Protein AF-A0A367QWY3-F1 (afdb_monomer)

Solvent-accessible surface area (backbone atoms only — not comparable to full-atom values): 5841 Å² total; per-residue (Å²): 130,55,76,64,57,51,51,55,49,52,54,51,52,46,53,53,50,50,50,48,62,71,40,64,90,48,91,56,85,58,47,65,59,52,50,53,52,50,46,51,51,40,58,78,67,65,59,55,67,70,58,56,54,47,48,49,53,53,50,52,52,54,50,39,54,51,28,54,76,70,74,43,82,54,71,71,61,62,59,51,53,55,57,52,52,50,53,53,51,54,42,51,52,51,54,57,57,59,73,77,107

pLDDT: mean 93.68, std 7.38, range [52.03, 98.44]

Mean predicted aligned error: 3.71 Å

Radius of gyration: 14.58 Å; Cα contacts (8 Å, |Δi|>4): 42; chains: 1; bounding box: 42×26×40 Å

Foldseek 3Di:
DPPVVVVVLLVVLLVLLLVLLVCVPPPDPCSVVSLVVSLVSCVVVVPDLVSLVVSLVVSLVVVCVVCVVVVHDSPCSVVCVVVSVVSVVVNVVVVVVVVVD

Nearest PDB structures (foldseek):
  1r8j-assembly1_A  TM=9.646E-01  e=1.416E-08  Synechococcus elongatus PCC 7942 = FACHB-805
  5c5e-assembly1_B  TM=9.693E-01  e=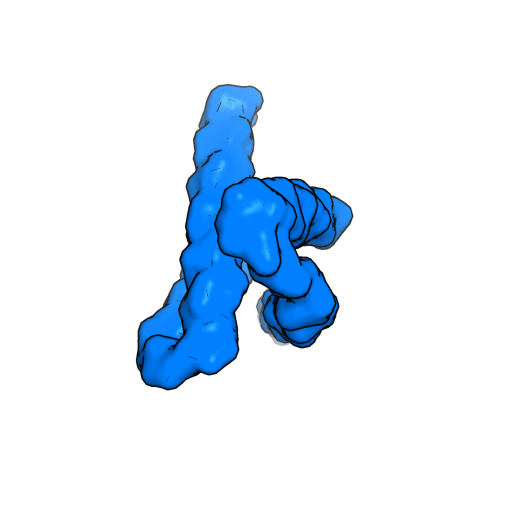1.592E-08  Synechococcus elongatus PCC 7942 = FACHB-805
  5jwr-assembly1_E  TM=9.743E-01  e=1.898E-08  Thermosynechococcus vestitus BP-1
  4g86-assembly1_B  TM=9.591E-01  e=2.134E-08  Synechococcus elongatus PCC 7942 = FACHB-805
  1r8j-assembly1_B  TM=9.555E-01  e=5.447E-08  Synechococcus elongatus PCC 7942 = FACHB-805

Sequence (101 aa):
MSHIDRQVLLQQLKSDYRKILIDYFTTDKTLKEKIDKFINAVFCANIPVPQIIEMHMELIEEFSKQLKLEGRSDEALLDYRLTLIDILAHLCEVYRSSISK

Secondary structure (DSSP, 8-state):
--HHHHHHHHHHHHHHHHHHHHHHTS--TTHHHHHHHHHHHHHHTT--HHHHHHHHHHHHHHHHHHHHHTT---GGGGGHHHHHHHHHHHHHHHHHHHHT-

Organism: NCBI:txid1844469

InterPro domains:
  IPR011648 Circadian clock oscillator protein KaiA [SM01247] (1-99)
  IPR017944 KaiA/RbsU helical domain superfamily [G3DSA:1.10.1240.30] (1-101)
  IPR017944 KaiA/RbsU helical domain superfamily [SSF101215] (1-101)
  IPR020856 Circadian clock oscillator protein KaiA, C-terminal [PF07688] (2-100)
  IPR020856 Circadian clock oscillator protein KaiA, C-terminal [PS51431] (1-101)

Structure (mmCIF, N/CA/C/O backbone):
data_AF-A0A367QWY3-F1
#
_entry.id   AF-A0A367QWY3-F1
#
loop_
_atom_site.group_PDB
_atom_site.id
_atom_site.type_symbol
_atom_site.label_atom_id
_atom_site.label_alt_id
_atom_site.label_comp_id
_atom_site.label_asym_id
_atom_site.label_entity_id
_atom_site.label_seq_id
_atom_site.pdbx_PDB_ins_code
_atom_site.Cartn_x
_atom_site.Cartn_y
_atom_site.Cartn_z
_atom_site.occupancy
_atom_site.B_iso_or_equiv
_atom_site.auth_seq_id
_atom_site.auth_comp_id
_atom_site.auth_asym_id
_atom_site.auth_atom_id
_atom_site.pdbx_PDB_model_num
ATOM 1 N N . MET A 1 1 ? 0.781 2.972 -22.713 1.00 60.56 1 MET A N 1
ATOM 2 C CA . MET A 1 1 ? -0.477 2.791 -21.957 1.00 60.56 1 MET A CA 1
ATOM 3 C C . MET A 1 1 ? -1.381 3.965 -22.265 1.00 60.56 1 MET A C 1
ATOM 5 O O . MET A 1 1 ? -0.880 5.085 -22.281 1.00 60.56 1 MET A O 1
ATOM 9 N N . SER A 1 2 ? -2.664 3.728 -22.537 1.00 79.88 2 SER A N 1
ATOM 10 C CA . SER A 1 2 ? -3.641 4.817 -22.606 1.00 79.88 2 SER A CA 1
ATOM 11 C C . SER A 1 2 ? -3.777 5.477 -21.228 1.00 79.88 2 SER A C 1
ATOM 13 O O . SER A 1 2 ? -3.501 4.855 -20.199 1.00 79.88 2 SER A O 1
ATOM 15 N N . HIS A 1 3 ? -4.220 6.734 -21.187 1.00 75.94 3 HIS A N 1
ATOM 16 C CA . HIS A 1 3 ? -4.521 7.424 -19.930 1.00 75.94 3 HIS A CA 1
ATOM 17 C C . HIS A 1 3 ? -5.553 6.647 -19.090 1.00 75.94 3 HIS A C 1
ATOM 19 O O . HIS A 1 3 ? -5.452 6.598 -17.865 1.00 75.94 3 HIS A O 1
ATOM 25 N N . ILE A 1 4 ? -6.506 5.989 -19.759 1.00 82.31 4 ILE A N 1
ATOM 26 C CA . ILE A 1 4 ? -7.533 5.148 -19.131 1.00 82.31 4 ILE A CA 1
ATOM 27 C C . ILE A 1 4 ? -6.891 3.919 -18.474 1.00 82.31 4 ILE A C 1
ATOM 29 O O . ILE A 1 4 ? -7.126 3.669 -17.295 1.00 82.31 4 ILE A O 1
ATOM 33 N N . ASP A 1 5 ? -6.006 3.212 -19.183 1.00 86.31 5 ASP A N 1
ATOM 34 C CA . ASP A 1 5 ? -5.319 2.025 -18.649 1.00 86.31 5 ASP A CA 1
ATOM 35 C C . ASP A 1 5 ? -4.494 2.365 -17.403 1.00 86.31 5 ASP A C 1
ATOM 37 O O . ASP A 1 5 ? -4.436 1.591 -16.448 1.00 86.31 5 ASP A O 1
ATOM 41 N N . ARG A 1 6 ? -3.870 3.551 -17.391 1.00 87.62 6 ARG A N 1
ATOM 42 C CA . ARG A 1 6 ? -3.095 4.029 -16.243 1.00 87.62 6 ARG A CA 1
ATOM 43 C C . ARG A 1 6 ? -3.984 4.305 -15.034 1.00 87.62 6 ARG A C 1
ATOM 45 O O . ARG A 1 6 ? -3.615 3.939 -13.923 1.00 87.62 6 ARG A O 1
ATOM 52 N N . GLN A 1 7 ? -5.143 4.930 -15.230 1.00 89.38 7 GLN A N 1
ATOM 53 C CA . GLN A 1 7 ? -6.088 5.174 -14.139 1.00 89.38 7 GLN A CA 1
ATOM 54 C C . GLN A 1 7 ? -6.653 3.871 -13.570 1.00 89.38 7 GLN A C 1
ATOM 56 O O . GLN A 1 7 ? -6.699 3.718 -12.353 1.00 89.38 7 GLN A O 1
ATOM 61 N N . VAL A 1 8 ? -7.024 2.920 -14.432 1.00 93.69 8 VAL A N 1
ATOM 62 C CA . VAL A 1 8 ? -7.506 1.596 -14.008 1.00 93.69 8 VAL A CA 1
ATOM 63 C C . VAL A 1 8 ? -6.444 0.877 -13.177 1.00 93.69 8 VAL A C 1
ATOM 65 O O . VAL A 1 8 ? -6.749 0.361 -12.103 1.00 93.69 8 VAL A O 1
ATOM 68 N N . LEU A 1 9 ? -5.186 0.911 -13.623 1.00 93.69 9 LEU A N 1
ATOM 69 C CA . LEU A 1 9 ? -4.074 0.338 -12.873 1.00 93.69 9 LEU A CA 1
ATOM 70 C C . LEU A 1 9 ? -3.903 0.994 -11.495 1.00 93.69 9 LEU A C 1
ATOM 72 O O . LEU A 1 9 ? -3.762 0.286 -10.504 1.00 93.69 9 LEU A O 1
ATOM 76 N N . LEU A 1 10 ? -3.931 2.327 -11.410 1.00 94.31 10 LEU A N 1
ATOM 77 C CA . LEU A 1 10 ? -3.792 3.031 -10.130 1.00 94.31 10 LEU A CA 1
ATOM 78 C C . LEU A 1 10 ? -4.932 2.692 -9.159 1.00 94.31 10 LEU A C 1
ATOM 80 O O . LEU A 1 10 ? -4.683 2.491 -7.973 1.00 94.31 10 LEU A O 1
ATOM 84 N N . GLN A 1 11 ? -6.167 2.559 -9.651 1.00 95.25 11 GLN A N 1
ATOM 85 C CA . GLN A 1 11 ? -7.296 2.126 -8.819 1.00 95.25 11 GLN A CA 1
ATOM 86 C C . GLN A 1 11 ? -7.125 0.689 -8.316 1.00 95.25 11 GLN A C 1
ATOM 88 O O . GLN A 1 11 ? -7.394 0.407 -7.146 1.00 95.25 11 GLN A O 1
ATOM 93 N N . GLN A 1 12 ? -6.627 -0.210 -9.169 1.00 96.69 12 GLN A N 1
ATOM 94 C CA . GLN A 1 12 ? -6.315 -1.583 -8.779 1.00 96.69 12 GLN A CA 1
ATOM 95 C C . GLN A 1 12 ? -5.232 -1.616 -7.690 1.00 96.69 12 GLN A C 1
ATOM 97 O O . GLN A 1 12 ? -5.420 -2.253 -6.655 1.00 96.69 12 GLN A O 1
ATOM 102 N N . LEU A 1 13 ? -4.142 -0.867 -7.879 1.00 97.56 13 LEU A N 1
ATOM 103 C CA . LEU A 1 13 ? -3.056 -0.756 -6.903 1.00 97.56 13 LEU A CA 1
ATOM 104 C C . LEU A 1 13 ? -3.546 -0.196 -5.565 1.00 97.56 13 LEU A C 1
ATOM 106 O O . LEU A 1 13 ? -3.217 -0.754 -4.520 1.00 97.56 13 LEU A O 1
ATOM 110 N N . LYS A 1 14 ? -4.383 0.849 -5.578 1.00 97.62 14 LYS A N 1
ATOM 111 C CA . LYS A 1 14 ? -4.985 1.401 -4.356 1.00 97.62 14 LYS A CA 1
ATOM 112 C C . LYS A 1 14 ? -5.866 0.367 -3.647 1.00 97.62 14 LYS A C 1
ATOM 114 O O . LYS A 1 14 ? -5.815 0.253 -2.423 1.00 97.62 14 LYS A O 1
ATOM 119 N N . SER A 1 15 ? -6.642 -0.420 -4.397 1.00 97.56 15 SER A N 1
ATOM 120 C CA . SER A 1 15 ? -7.459 -1.510 -3.843 1.00 97.56 15 SER A CA 1
ATOM 121 C C . SER A 1 15 ? -6.605 -2.597 -3.185 1.00 97.56 15 SER A C 1
ATOM 123 O O . SER A 1 15 ? -6.916 -3.046 -2.081 1.00 97.56 15 SER A O 1
ATOM 125 N N . ASP A 1 16 ? -5.514 -3.005 -3.829 1.00 97.38 16 ASP A N 1
ATOM 126 C CA . ASP A 1 16 ? -4.624 -4.035 -3.297 1.00 97.38 16 ASP A CA 1
ATOM 127 C C . ASP A 1 16 ? -3.831 -3.528 -2.083 1.00 97.38 16 ASP A C 1
ATOM 129 O O . ASP A 1 16 ? -3.737 -4.235 -1.079 1.00 97.38 16 ASP A O 1
ATOM 133 N N . TYR A 1 17 ? -3.382 -2.270 -2.100 1.00 98.12 17 TYR A N 1
ATOM 134 C CA . TYR A 1 17 ? -2.760 -1.625 -0.942 1.00 98.12 17 TYR A CA 1
ATOM 135 C C . TYR A 1 17 ? -3.724 -1.511 0.247 1.00 98.12 17 TYR A C 1
ATOM 137 O O . TYR A 1 17 ? -3.340 -1.781 1.383 1.00 98.12 17 TYR A O 1
ATOM 145 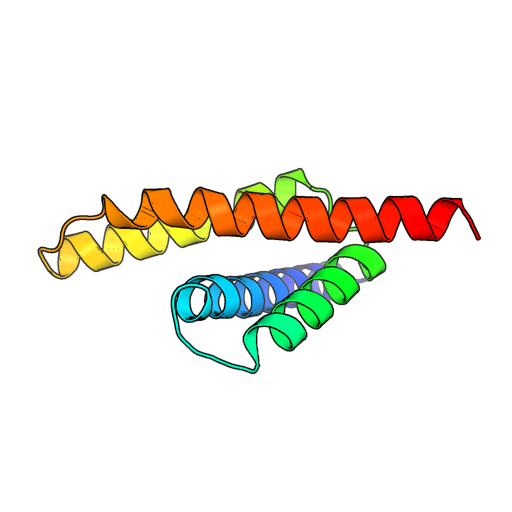N N . ARG A 1 18 ? -5.005 -1.194 0.002 1.00 97.81 18 ARG A N 1
ATOM 146 C CA . ARG A 1 18 ? -6.039 -1.182 1.051 1.00 97.81 18 ARG A CA 1
ATOM 147 C C . ARG A 1 18 ? -6.162 -2.542 1.741 1.00 97.81 18 ARG A C 1
ATOM 149 O O . ARG A 1 18 ? -6.269 -2.583 2.963 1.00 97.81 18 ARG A O 1
ATOM 156 N N . LYS A 1 19 ? -6.139 -3.645 0.983 1.00 96.50 19 LYS A N 1
ATOM 157 C CA . LYS A 1 19 ? -6.176 -5.002 1.560 1.00 96.50 19 LYS A CA 1
ATOM 158 C C . LYS A 1 19 ? -4.943 -5.262 2.418 1.00 96.50 19 LYS A C 1
ATOM 160 O O . LYS A 1 19 ? -5.086 -5.737 3.535 1.00 96.50 19 LYS A O 1
ATOM 165 N N . ILE A 1 20 ? -3.757 -4.881 1.933 1.00 97.31 20 ILE A N 1
ATOM 166 C CA . ILE A 1 20 ? -2.513 -4.998 2.707 1.00 97.31 20 ILE A CA 1
ATOM 167 C C . ILE A 1 20 ? -2.644 -4.266 4.043 1.00 97.31 20 ILE A C 1
ATOM 169 O O . ILE A 1 20 ? -2.346 -4.872 5.061 1.00 97.31 20 ILE A O 1
ATOM 173 N N . LEU A 1 21 ? -3.131 -3.018 4.062 1.00 96.75 21 LEU A N 1
ATOM 174 C CA . LEU A 1 21 ? -3.349 -2.279 5.313 1.00 96.75 21 LEU A CA 1
ATOM 175 C C . LEU A 1 21 ? -4.278 -3.042 6.266 1.00 96.75 21 LEU A C 1
ATOM 177 O O . LEU A 1 21 ? -3.930 -3.253 7.422 1.00 96.75 21 LEU A O 1
ATOM 181 N N . ILE A 1 22 ? -5.442 -3.489 5.790 1.00 94.31 22 ILE A N 1
ATOM 182 C CA . ILE A 1 22 ? -6.424 -4.196 6.629 1.00 94.31 22 ILE A CA 1
ATOM 183 C C . ILE A 1 22 ? -5.829 -5.479 7.222 1.00 94.31 22 ILE A C 1
ATOM 185 O O . ILE A 1 22 ? -6.024 -5.756 8.405 1.00 94.31 22 ILE A O 1
ATOM 189 N N . ASP A 1 23 ? -5.070 -6.226 6.423 1.00 95.00 23 ASP A N 1
ATOM 190 C CA . ASP A 1 23 ? -4.541 -7.529 6.812 1.00 95.00 23 ASP A CA 1
ATOM 191 C C . ASP A 1 23 ? -3.204 -7.435 7.575 1.00 95.00 23 ASP A C 1
ATOM 193 O O . ASP A 1 23 ? -2.797 -8.415 8.200 1.00 95.00 23 ASP A O 1
ATOM 197 N N . TYR A 1 24 ? -2.529 -6.277 7.577 1.00 95.50 24 TYR A N 1
ATOM 198 C CA . TYR A 1 24 ? -1.144 -6.127 8.053 1.00 95.50 24 TYR A CA 1
ATOM 199 C C . TYR A 1 24 ? -0.932 -6.541 9.514 1.00 95.50 24 TYR A C 1
ATOM 201 O O . TYR A 1 24 ? 0.046 -7.204 9.846 1.00 95.50 24 TYR A O 1
ATOM 209 N N . PHE A 1 25 ? -1.862 -6.162 10.391 1.00 92.50 25 PHE A N 1
ATOM 210 C CA . PHE A 1 25 ? -1.809 -6.485 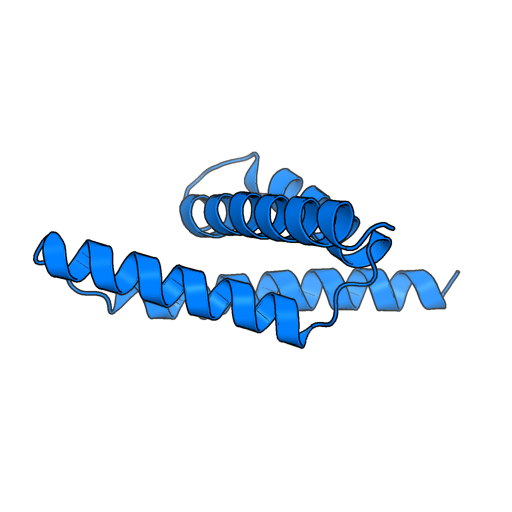11.822 1.00 92.50 25 PHE A CA 1
ATOM 211 C C . PHE A 1 25 ? -2.610 -7.743 12.180 1.00 92.50 25 PHE A C 1
ATOM 213 O O . PHE A 1 25 ? -2.833 -8.035 13.356 1.00 92.50 25 PHE A O 1
ATOM 220 N N . THR A 1 26 ? -3.061 -8.494 11.175 1.00 90.75 26 THR A N 1
ATOM 221 C CA . THR A 1 26 ? -3.787 -9.751 11.361 1.00 90.75 26 THR A CA 1
ATOM 222 C C . THR A 1 26 ? -2.840 -10.948 11.260 1.00 90.75 26 THR A C 1
ATOM 224 O O . THR A 1 26 ? -1.693 -10.835 10.839 1.00 90.75 26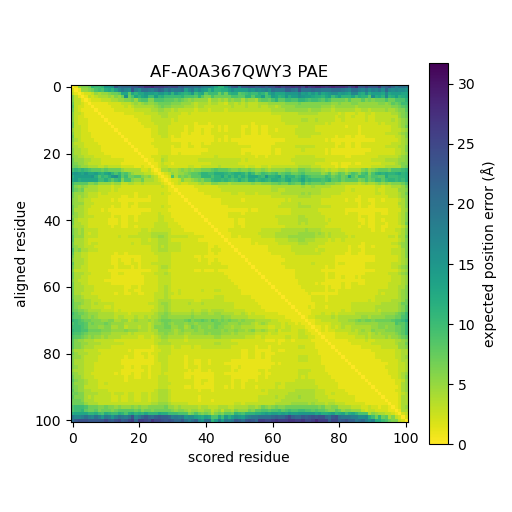 THR A O 1
ATOM 227 N N . THR A 1 27 ? -3.320 -12.138 11.620 1.00 85.44 27 THR A N 1
ATOM 228 C CA . THR A 1 27 ? -2.571 -13.397 11.467 1.00 85.44 27 THR A CA 1
ATOM 229 C C . THR A 1 27 ? -2.690 -14.001 10.058 1.00 85.44 27 TH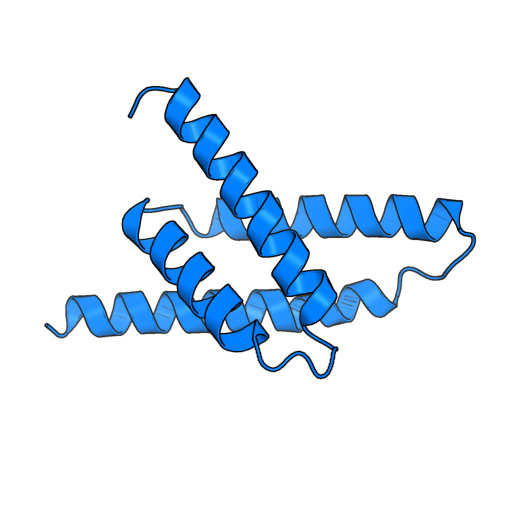R A C 1
ATOM 231 O O . THR A 1 27 ? -2.491 -15.208 9.880 1.00 85.44 27 THR A O 1
ATOM 234 N N . ASP A 1 28 ? -3.024 -13.189 9.047 1.00 85.56 28 ASP A N 1
ATOM 235 C CA . ASP A 1 28 ? -3.207 -13.641 7.669 1.00 85.56 28 ASP A CA 1
ATOM 236 C C . ASP A 1 28 ? -1.891 -14.148 7.057 1.00 85.56 28 ASP A C 1
ATOM 238 O O . ASP A 1 28 ? -0.959 -13.400 6.756 1.00 85.56 28 ASP A O 1
ATOM 242 N N . LYS A 1 29 ? -1.844 -15.458 6.802 1.00 85.44 29 LYS A N 1
ATOM 243 C CA . LYS A 1 29 ? -0.696 -16.138 6.186 1.00 85.44 29 LYS A CA 1
ATOM 244 C C . LYS A 1 29 ? -0.459 -15.718 4.730 1.00 85.44 29 LYS A C 1
ATOM 246 O O . LYS A 1 29 ? 0.627 -15.954 4.210 1.00 85.44 29 LYS A O 1
ATOM 251 N N . THR A 1 30 ? -1.449 -15.110 4.077 1.00 91.00 30 THR A N 1
ATOM 252 C CA . THR A 1 30 ? -1.378 -14.654 2.681 1.00 91.00 30 THR A CA 1
ATOM 253 C C . THR A 1 30 ? -0.856 -13.223 2.538 1.00 91.00 30 THR A C 1
ATOM 255 O O . THR A 1 30 ? -0.608 -12.779 1.417 1.00 91.00 30 THR A O 1
ATOM 258 N N . LEU A 1 31 ? -0.632 -12.504 3.649 1.00 92.88 31 LEU A N 1
ATOM 259 C CA . LEU A 1 31 ? -0.164 -11.114 3.643 1.00 92.88 31 LEU A CA 1
ATOM 260 C C . LEU A 1 31 ? 1.129 -10.940 2.840 1.00 92.88 31 LEU A C 1
ATOM 262 O O . LEU A 1 31 ? 1.218 -10.046 2.000 1.00 92.88 31 LEU A O 1
ATOM 266 N N . LYS A 1 32 ? 2.103 -11.834 3.040 1.00 92.25 32 LYS A N 1
ATOM 267 C CA . LYS A 1 32 ? 3.374 -11.796 2.308 1.00 92.25 32 LYS A CA 1
ATOM 268 C C . LYS A 1 32 ? 3.161 -11.854 0.794 1.00 92.25 32 LYS A C 1
ATOM 270 O O . LYS A 1 32 ? 3.724 -11.052 0.061 1.00 92.25 32 LYS A O 1
ATOM 275 N N . GLU A 1 33 ? 2.301 -12.754 0.323 1.00 93.88 33 GLU A N 1
ATOM 276 C CA . GLU A 1 33 ? 2.009 -12.878 -1.108 1.00 93.88 33 GLU A CA 1
ATOM 277 C C . GLU A 1 33 ? 1.291 -11.642 -1.663 1.00 93.88 33 GLU A C 1
ATOM 279 O O . GLU A 1 33 ? 1.513 -11.267 -2.814 1.00 93.88 33 GLU A O 1
ATOM 284 N N . LYS A 1 34 ? 0.423 -11.006 -0.865 1.00 95.56 34 LYS A N 1
ATOM 285 C CA . LYS A 1 34 ? -0.244 -9.748 -1.237 1.00 95.56 34 LYS A CA 1
ATOM 286 C C . LYS A 1 34 ? 0.777 -8.621 -1.392 1.00 95.56 34 LYS A C 1
ATOM 288 O O . LYS A 1 34 ? 0.731 -7.911 -2.395 1.00 95.56 34 LYS A O 1
ATOM 293 N N . ILE A 1 35 ? 1.714 -8.511 -0.448 1.00 96.25 35 ILE A N 1
ATOM 294 C CA . ILE A 1 35 ? 2.827 -7.559 -0.504 1.00 96.25 35 ILE A CA 1
ATOM 295 C C . ILE A 1 35 ? 3.676 -7.821 -1.750 1.00 96.25 35 ILE A C 1
ATOM 297 O O . ILE A 1 35 ? 3.818 -6.924 -2.576 1.00 96.25 35 ILE A O 1
ATOM 301 N N . ASP A 1 36 ? 4.147 -9.050 -1.965 1.00 95.88 36 ASP A N 1
ATOM 302 C CA . ASP A 1 36 ? 4.987 -9.393 -3.119 1.00 95.88 36 ASP A CA 1
ATOM 303 C C . ASP A 1 36 ? 4.287 -9.081 -4.454 1.00 95.88 36 ASP A C 1
ATOM 305 O O . ASP A 1 36 ? 4.894 -8.525 -5.373 1.00 95.88 36 ASP A O 1
ATOM 309 N N . LYS A 1 37 ? 2.988 -9.388 -4.579 1.00 96.25 37 LYS A N 1
ATOM 310 C CA . LYS A 1 37 ? 2.196 -9.056 -5.777 1.00 96.25 37 LYS A CA 1
ATOM 311 C C . LYS A 1 37 ? 2.088 -7.550 -5.991 1.00 96.25 37 LYS A C 1
ATOM 313 O O . LYS A 1 37 ? 2.283 -7.086 -7.116 1.00 96.25 37 LYS A O 1
ATOM 318 N N . PHE A 1 38 ? 1.807 -6.795 -4.931 1.00 97.69 38 PHE A N 1
ATOM 319 C CA . PHE A 1 38 ? 1.727 -5.338 -4.992 1.00 97.69 38 PHE A CA 1
ATOM 320 C C . PHE A 1 38 ? 3.067 -4.719 -5.410 1.00 97.69 38 PHE A C 1
ATOM 322 O O . PHE A 1 38 ? 3.105 -3.924 -6.349 1.00 97.69 38 PHE A O 1
ATOM 329 N N . ILE A 1 39 ? 4.171 -5.131 -4.780 1.00 97.75 39 ILE A N 1
ATOM 330 C CA . ILE A 1 39 ? 5.518 -4.626 -5.076 1.00 97.75 39 ILE A CA 1
ATOM 331 C C . ILE A 1 39 ? 5.900 -4.904 -6.531 1.00 97.75 39 ILE A C 1
ATOM 333 O O . ILE A 1 39 ? 6.363 -3.998 -7.223 1.00 97.75 39 ILE A O 1
ATOM 337 N N . ASN A 1 40 ? 5.652 -6.119 -7.027 1.00 96.00 40 ASN A N 1
ATOM 338 C CA . ASN A 1 40 ? 5.919 -6.456 -8.425 1.00 96.00 40 ASN A CA 1
ATOM 339 C C . ASN A 1 40 ? 5.098 -5.594 -9.393 1.00 96.00 40 ASN A C 1
ATOM 341 O O . ASN A 1 40 ? 5.635 -5.115 -10.390 1.00 96.00 4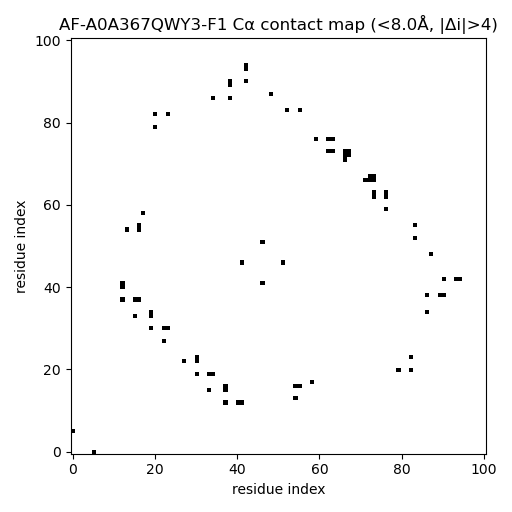0 ASN A O 1
ATOM 345 N N . ALA A 1 41 ? 3.814 -5.361 -9.108 1.00 96.31 41 ALA A N 1
ATOM 346 C CA . ALA A 1 41 ? 2.965 -4.526 -9.956 1.00 96.31 41 ALA A CA 1
ATOM 347 C C . ALA A 1 41 ? 3.448 -3.064 -9.992 1.00 96.31 41 ALA A C 1
ATOM 349 O O . ALA A 1 41 ? 3.563 -2.479 -11.070 1.00 96.31 41 ALA A O 1
ATOM 350 N N . VAL A 1 42 ? 3.789 -2.499 -8.830 1.00 97.12 42 VAL A N 1
ATOM 351 C CA . VAL A 1 42 ? 4.355 -1.147 -8.683 1.00 97.12 42 VAL A CA 1
ATOM 352 C C . VAL A 1 42 ? 5.677 -1.009 -9.440 1.00 97.12 42 VAL A C 1
ATOM 354 O O . VAL A 1 42 ? 5.854 -0.047 -10.192 1.00 97.12 42 VAL A O 1
ATOM 357 N N . PHE A 1 43 ? 6.581 -1.979 -9.277 1.00 96.00 43 PHE A N 1
ATOM 358 C CA . PHE A 1 43 ? 7.886 -2.004 -9.934 1.00 96.00 43 PHE A CA 1
ATOM 359 C C . PHE A 1 43 ? 7.750 -2.084 -11.460 1.00 96.00 43 PHE A C 1
ATOM 361 O O . PHE A 1 43 ? 8.285 -1.237 -12.174 1.00 96.00 43 PHE A O 1
ATOM 368 N N . CYS A 1 44 ? 6.976 -3.047 -11.971 1.00 93.44 44 CYS A N 1
ATOM 369 C CA . CYS A 1 44 ? 6.772 -3.241 -13.410 1.00 93.44 44 CYS A CA 1
ATOM 370 C C . CYS A 1 44 ? 6.099 -2.039 -14.083 1.00 93.44 44 CYS A C 1
ATOM 372 O O . CYS A 1 44 ? 6.401 -1.718 -15.231 1.00 93.44 44 CYS A O 1
ATOM 374 N N . ALA A 1 45 ? 5.191 -1.365 -13.377 1.00 93.88 45 ALA A N 1
ATOM 375 C CA . ALA A 1 45 ? 4.520 -0.171 -13.875 1.00 93.88 45 ALA A CA 1
ATOM 376 C C . ALA A 1 45 ? 5.330 1.122 -13.680 1.00 93.88 45 ALA A C 1
ATOM 378 O O . ALA A 1 45 ? 4.861 2.194 -14.070 1.00 93.88 45 ALA A O 1
ATOM 379 N N . ASN A 1 46 ? 6.531 1.029 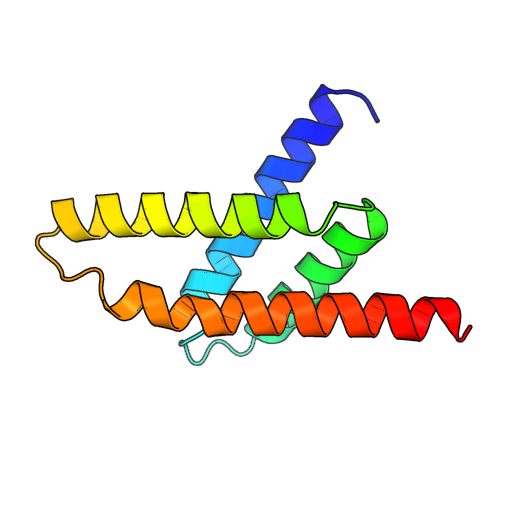-13.094 1.00 94.50 46 ASN A N 1
ATOM 380 C CA . ASN A 1 46 ? 7.410 2.153 -12.787 1.00 94.50 46 ASN A CA 1
ATOM 381 C C . ASN A 1 46 ? 6.677 3.284 -12.041 1.00 94.50 46 ASN A C 1
ATOM 383 O O . ASN A 1 46 ? 6.762 4.461 -12.406 1.00 94.50 46 ASN A O 1
ATOM 387 N N . ILE A 1 47 ? 5.884 2.913 -11.030 1.00 95.00 47 ILE A N 1
ATOM 388 C CA . ILE A 1 47 ? 5.113 3.875 -10.243 1.00 95.00 47 ILE A CA 1
ATOM 389 C C . ILE A 1 47 ? 6.072 4.686 -9.359 1.00 95.00 47 ILE A C 1
ATOM 391 O O . ILE A 1 47 ? 6.826 4.100 -8.580 1.00 95.00 47 ILE A O 1
ATOM 395 N N . PRO A 1 48 ? 6.043 6.029 -9.423 1.00 95.44 48 PRO A N 1
ATOM 396 C CA . PRO A 1 48 ? 6.872 6.863 -8.563 1.00 95.44 48 PRO A CA 1
ATOM 397 C C . PRO A 1 48 ? 6.534 6.671 -7.083 1.00 95.44 48 PRO A C 1
ATOM 399 O O . PRO A 1 48 ? 5.362 6.680 -6.710 1.00 95.44 48 PRO A O 1
ATOM 402 N N . VAL A 1 49 ? 7.556 6.616 -6.223 1.00 96.31 49 VAL A N 1
ATOM 403 C CA . VAL A 1 49 ? 7.389 6.533 -4.759 1.00 96.31 49 VAL A CA 1
ATOM 404 C C . VAL A 1 49 ? 6.403 7.571 -4.194 1.00 96.31 49 VAL A C 1
ATOM 406 O O . VAL A 1 49 ? 5.565 7.179 -3.381 1.00 96.31 49 VAL A O 1
ATOM 409 N N . PRO A 1 50 ? 6.395 8.849 -4.637 1.00 97.06 50 PRO A N 1
ATOM 410 C CA . PRO A 1 50 ? 5.395 9.813 -4.178 1.00 97.06 50 PRO A CA 1
ATOM 411 C C . PRO A 1 50 ? 3.939 9.369 -4.388 1.00 97.06 50 PRO A C 1
ATOM 413 O O . PRO A 1 50 ? 3.113 9.635 -3.526 1.00 97.06 50 PRO A O 1
ATOM 416 N N . GLN A 1 51 ? 3.627 8.635 -5.465 1.00 96.12 51 GLN A N 1
ATOM 417 C CA . GLN A 1 51 ? 2.268 8.123 -5.713 1.00 96.12 51 GLN A CA 1
ATOM 418 C C . GLN A 1 51 ? 1.894 6.986 -4.753 1.00 96.12 51 GLN A C 1
ATOM 420 O O . GLN A 1 51 ? 0.726 6.819 -4.419 1.00 96.12 51 GLN A O 1
ATOM 425 N N . ILE A 1 52 ? 2.870 6.210 -4.272 1.00 97.62 52 ILE A N 1
ATOM 426 C CA . ILE A 1 52 ? 2.635 5.182 -3.245 1.00 97.62 52 ILE A CA 1
ATOM 427 C C . ILE A 1 52 ? 2.292 5.849 -1.909 1.00 97.62 52 ILE A C 1
ATOM 429 O O . ILE A 1 52 ? 1.357 5.433 -1.227 1.00 97.62 52 ILE A O 1
ATOM 433 N N . ILE A 1 53 ? 3.024 6.911 -1.563 1.00 98.00 53 ILE A N 1
ATOM 434 C CA . ILE A 1 53 ? 2.770 7.714 -0.360 1.00 98.00 53 ILE A CA 1
ATOM 435 C C . ILE A 1 53 ? 1.404 8.402 -0.459 1.00 98.00 53 ILE A C 1
ATOM 437 O O . ILE A 1 53 ? 0.652 8.399 0.510 1.00 98.00 53 ILE A O 1
ATOM 441 N N . GLU A 1 54 ? 1.053 8.944 -1.625 1.00 97.62 54 GLU A N 1
ATOM 442 C CA . GLU A 1 54 ? -0.259 9.543 -1.881 1.00 97.62 54 GLU A CA 1
ATOM 443 C C . GLU A 1 54 ? -1.392 8.526 -1.679 1.00 97.62 54 GLU A C 1
ATOM 445 O O . GLU A 1 54 ? -2.294 8.779 -0.884 1.00 97.62 54 GLU A O 1
ATOM 450 N N . MET A 1 55 ? -1.293 7.329 -2.278 1.00 97.38 55 MET A N 1
ATOM 451 C CA . MET A 1 55 ? -2.264 6.246 -2.052 1.00 97.38 55 MET A CA 1
ATOM 452 C C . MET A 1 55 ? -2.405 5.893 -0.567 1.00 97.38 55 MET A C 1
ATOM 454 O O . MET A 1 55 ? -3.522 5.685 -0.091 1.00 97.38 55 MET A O 1
ATOM 458 N N . HIS A 1 56 ? -1.290 5.831 0.169 1.00 98.44 56 HIS A N 1
ATOM 459 C CA . HIS A 1 56 ? -1.312 5.590 1.608 1.00 98.44 56 HIS A CA 1
ATOM 460 C C . HIS A 1 56 ? -2.082 6.692 2.343 1.00 98.44 56 HIS A C 1
ATOM 462 O O . HIS A 1 56 ? -3.014 6.393 3.083 1.00 98.44 56 HIS A O 1
ATOM 468 N N . MET A 1 57 ? -1.740 7.960 2.106 1.00 97.94 57 MET A N 1
ATOM 469 C CA . MET A 1 57 ? -2.370 9.104 2.770 1.00 97.94 57 MET A CA 1
ATOM 470 C C . MET A 1 57 ? -3.876 9.177 2.499 1.00 97.94 57 MET A C 1
ATOM 472 O O . MET A 1 57 ? -4.648 9.370 3.436 1.00 97.94 57 MET A O 1
ATOM 476 N N . GLU A 1 58 ? -4.301 8.956 1.253 1.00 98.19 58 GLU A N 1
ATOM 477 C CA . GLU A 1 58 ? -5.722 8.915 0.894 1.00 98.19 58 GLU A CA 1
ATOM 478 C C . GLU A 1 58 ? -6.472 7.814 1.657 1.00 98.19 58 GLU A C 1
ATOM 480 O O . GLU A 1 58 ? -7.568 8.043 2.166 1.00 98.19 58 GLU A O 1
ATOM 485 N N . LEU A 1 59 ? -5.886 6.619 1.774 1.00 98.25 59 LEU A N 1
ATOM 486 C CA . LEU A 1 59 ? -6.505 5.502 2.491 1.00 98.25 59 LEU A CA 1
ATOM 487 C C . LEU A 1 59 ? -6.577 5.746 4.002 1.00 98.25 59 LEU A C 1
ATOM 489 O O . LEU A 1 59 ? -7.589 5.423 4.622 1.00 98.25 59 LEU A O 1
ATOM 493 N N . ILE A 1 60 ? -5.545 6.353 4.594 1.00 98.12 60 ILE A N 1
ATOM 494 C CA . ILE A 1 60 ? -5.569 6.757 6.005 1.00 98.12 60 ILE A CA 1
ATOM 495 C C . ILE A 1 60 ? -6.654 7.809 6.254 1.00 98.12 60 ILE A C 1
ATOM 497 O O . ILE A 1 60 ? -7.382 7.718 7.244 1.00 98.12 60 ILE A O 1
ATOM 501 N N . GLU A 1 61 ? -6.818 8.779 5.353 1.00 97.94 61 GLU A N 1
ATOM 502 C CA . GLU A 1 61 ? -7.889 9.772 5.456 1.00 97.94 61 GLU A CA 1
ATOM 503 C C . GLU A 1 61 ? -9.280 9.121 5.355 1.00 97.94 61 GLU A C 1
ATOM 505 O O . GLU A 1 61 ? -10.173 9.438 6.146 1.00 97.94 61 GLU A O 1
ATOM 510 N N . GLU A 1 62 ? -9.465 8.185 4.421 1.00 97.56 62 GLU A N 1
ATOM 511 C CA . GLU A 1 62 ? -10.703 7.412 4.272 1.00 97.56 62 GLU A CA 1
ATOM 512 C C . GLU A 1 62 ? -11.032 6.609 5.542 1.00 97.56 62 GLU A C 1
ATOM 514 O O . GLU A 1 62 ? -12.159 6.681 6.040 1.00 97.56 62 GLU A O 1
ATOM 519 N N . PHE A 1 63 ? -10.051 5.907 6.118 1.00 97.25 63 PHE A N 1
ATOM 520 C CA . PHE A 1 63 ? -10.234 5.168 7.368 1.00 97.25 63 PHE A CA 1
ATOM 521 C C . PHE A 1 63 ? -10.530 6.091 8.554 1.00 97.25 63 PHE A C 1
ATOM 523 O O . PHE A 1 63 ? -11.413 5.785 9.352 1.00 97.25 63 PHE A O 1
ATOM 530 N N . SER A 1 64 ? -9.862 7.245 8.659 1.00 97.31 64 SER A N 1
ATOM 531 C CA . SER A 1 64 ? -10.120 8.230 9.722 1.00 97.31 64 SER A CA 1
ATOM 532 C C . SER A 1 64 ? -11.550 8.764 9.648 1.00 97.31 64 SER A C 1
ATOM 534 O O . SER A 1 64 ? -12.246 8.819 10.665 1.00 97.31 64 SER A O 1
ATOM 536 N N . LYS A 1 65 ? -12.029 9.104 8.442 1.00 97.56 65 LYS A N 1
ATOM 537 C CA . LYS A 1 65 ? -13.423 9.521 8.221 1.00 97.56 65 LYS A CA 1
ATOM 538 C C . LYS A 1 65 ? -14.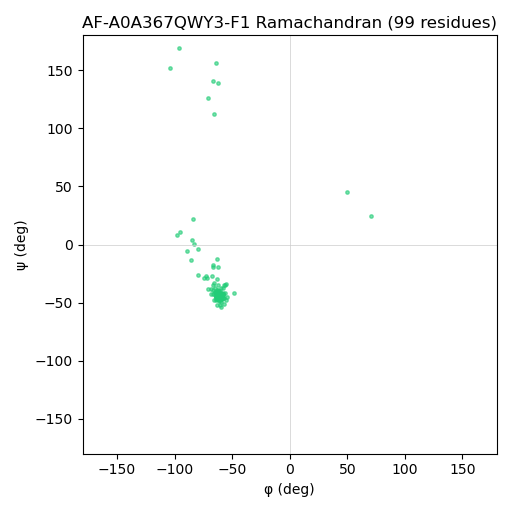398 8.435 8.669 1.00 97.56 65 LYS A C 1
ATOM 540 O O . LYS A 1 65 ? -15.354 8.744 9.376 1.00 97.56 65 LYS A O 1
ATOM 545 N N . GLN A 1 66 ? -14.145 7.178 8.306 1.00 96.50 66 GLN A N 1
ATOM 546 C CA . GLN A 1 66 ? -15.003 6.061 8.696 1.00 96.50 66 GLN A CA 1
ATOM 547 C C . GLN A 1 66 ? -15.013 5.836 10.218 1.00 96.50 66 GLN A C 1
ATOM 549 O O . GLN A 1 66 ? -16.086 5.752 10.810 1.00 96.50 66 GLN A O 1
ATOM 554 N N . LEU A 1 67 ? -13.850 5.812 10.874 1.00 96.25 67 LEU A N 1
ATOM 555 C CA . LEU A 1 67 ? -13.753 5.627 12.328 1.00 96.25 67 LEU A CA 1
ATOM 556 C C . LEU A 1 67 ? -14.475 6.738 13.097 1.00 96.25 67 LEU A C 1
ATOM 558 O O . LEU A 1 67 ? -15.190 6.453 14.055 1.00 96.25 67 LEU A O 1
ATOM 562 N N . LYS A 1 68 ? -14.364 7.991 12.641 1.00 95.69 68 LYS A N 1
ATOM 563 C CA . LYS A 1 68 ? -15.080 9.130 13.235 1.00 95.69 68 LYS A CA 1
ATOM 564 C C . LYS A 1 68 ? -16.595 8.990 13.117 1.00 95.69 68 LYS A C 1
ATOM 566 O O . LYS A 1 68 ? -17.299 9.299 14.075 1.00 95.69 68 LYS A O 1
ATOM 571 N N . LEU A 1 69 ? -17.097 8.493 11.984 1.00 97.06 69 LEU A N 1
ATOM 572 C CA . LEU A 1 69 ? -18.523 8.191 11.807 1.00 97.06 69 LEU A CA 1
ATOM 573 C C . LEU A 1 69 ? -18.991 7.044 12.717 1.00 97.06 69 LEU A C 1
ATOM 575 O O . LEU A 1 69 ? -20.123 7.065 13.189 1.00 97.06 69 LEU A O 1
ATOM 579 N N . GLU A 1 70 ? -18.117 6.077 12.999 1.00 96.12 70 GLU A N 1
ATOM 580 C CA . GLU A 1 70 ? -18.361 4.979 13.946 1.00 96.12 70 GLU A CA 1
ATOM 581 C C . GLU A 1 70 ? -18.172 5.391 15.424 1.00 96.12 70 GLU A C 1
ATOM 583 O O . GLU A 1 70 ? -18.400 4.577 16.318 1.00 96.12 70 GLU A O 1
ATOM 588 N N . GLY A 1 71 ? -17.746 6.630 15.710 1.00 95.50 71 GLY A N 1
ATOM 589 C CA . GLY A 1 71 ? -17.455 7.100 17.071 1.00 95.50 71 GLY A CA 1
ATOM 590 C C . GLY A 1 71 ? -16.201 6.475 17.696 1.00 95.50 71 GLY A C 1
ATOM 591 O O . GLY A 1 71 ? -16.098 6.380 18.918 1.00 95.50 71 GLY A O 1
ATOM 592 N N . ARG A 1 72 ? -15.254 6.016 16.870 1.00 95.81 72 ARG A N 1
ATOM 593 C CA . ARG A 1 72 ? -14.011 5.345 17.276 1.00 95.81 72 ARG A CA 1
ATOM 594 C C . ARG A 1 72 ? -12.808 6.284 17.152 1.00 95.81 72 ARG A C 1
ATOM 596 O O . ARG A 1 72 ? -12.789 7.173 16.304 1.00 95.81 72 ARG A O 1
ATOM 603 N N . SER A 1 73 ? -11.790 6.055 17.984 1.00 94.06 73 SER A N 1
ATOM 604 C CA . SER A 1 73 ? -10.494 6.744 17.880 1.00 94.06 73 SER A CA 1
ATOM 605 C C . SER A 1 73 ? -9.764 6.340 16.595 1.00 94.06 73 SER A C 1
ATOM 607 O O . SER A 1 73 ? -9.785 5.167 16.216 1.00 94.06 73 SER A O 1
ATOM 609 N N . ASP A 1 74 ? -9.102 7.300 15.948 1.00 93.69 74 ASP A N 1
ATOM 610 C CA . ASP A 1 74 ? -8.254 7.095 14.771 1.00 93.69 74 ASP A CA 1
ATOM 611 C C . ASP A 1 74 ? -6.753 7.002 15.107 1.00 93.69 74 ASP A C 1
ATOM 613 O O . ASP A 1 74 ? -5.927 6.895 14.204 1.00 93.69 74 ASP A O 1
ATOM 617 N N . GLU A 1 75 ? -6.387 6.951 16.394 1.00 94.25 75 GLU A N 1
ATOM 618 C CA . GLU A 1 75 ? -4.992 6.826 16.852 1.00 94.25 75 GLU A CA 1
ATOM 619 C C . GLU A 1 75 ? -4.288 5.578 16.300 1.00 94.25 75 GLU A C 1
ATOM 621 O O . GLU A 1 75 ? -3.122 5.651 15.913 1.00 94.25 75 GLU A O 1
ATOM 626 N N . ALA A 1 76 ? -5.005 4.456 16.179 1.00 91.69 76 ALA A N 1
ATOM 627 C CA . ALA A 1 76 ? -4.465 3.208 15.631 1.00 91.69 76 ALA A CA 1
ATOM 628 C C . ALA A 1 76 ? -4.025 3.334 14.159 1.00 91.69 76 ALA A C 1
ATOM 630 O O . ALA A 1 76 ? -3.223 2.537 13.680 1.00 91.69 76 ALA A O 1
ATOM 631 N N . LEU A 1 77 ? -4.498 4.351 13.425 1.00 95.88 77 LEU A N 1
ATOM 632 C CA . LEU A 1 77 ? -4.055 4.584 12.048 1.00 95.88 77 LEU A CA 1
ATOM 633 C C . LEU A 1 77 ? -2.580 4.995 11.966 1.00 95.88 77 LEU A C 1
ATOM 635 O O . LEU A 1 77 ? -1.968 4.859 10.908 1.00 95.88 77 LEU A O 1
ATOM 639 N N . LEU A 1 78 ? -1.992 5.476 13.068 1.00 96.12 78 LEU A N 1
ATOM 640 C CA . LEU A 1 78 ? -0.564 5.785 13.138 1.00 96.12 78 LEU A CA 1
ATOM 641 C C . LEU A 1 78 ? 0.302 4.536 12.947 1.00 96.12 78 LEU A C 1
ATOM 643 O O . LEU A 1 78 ? 1.396 4.648 12.389 1.00 96.12 78 LEU A O 1
ATOM 647 N N . ASP A 1 79 ? -0.192 3.361 13.335 1.00 96.69 79 ASP A N 1
ATOM 648 C CA . ASP A 1 79 ? 0.547 2.103 13.219 1.00 96.69 79 ASP A CA 1
ATOM 649 C C . ASP A 1 79 ? 0.746 1.701 11.752 1.00 96.69 79 ASP A C 1
ATOM 651 O O . ASP A 1 79 ? 1.772 1.118 11.398 1.00 96.69 79 ASP A O 1
ATOM 655 N N . TYR A 1 80 ? -0.151 2.117 10.851 1.00 97.69 80 TYR A N 1
ATOM 656 C CA . TYR A 1 80 ? 0.001 1.891 9.412 1.00 97.69 80 TYR A CA 1
ATOM 657 C C . TYR A 1 80 ? 1.222 2.590 8.798 1.00 97.69 80 TYR A C 1
ATOM 659 O O . TYR A 1 80 ? 1.645 2.226 7.698 1.00 97.69 80 TYR A O 1
ATOM 667 N N . ARG A 1 81 ? 1.872 3.518 9.515 1.00 97.88 81 ARG A N 1
ATOM 668 C CA . ARG A 1 81 ? 3.199 4.024 9.126 1.00 97.88 81 ARG A CA 1
ATOM 669 C C . ARG A 1 81 ? 4.218 2.893 9.001 1.00 97.88 81 ARG A C 1
ATOM 671 O O . ARG A 1 81 ? 5.064 2.951 8.113 1.00 97.88 81 ARG A O 1
ATOM 678 N N . LEU A 1 82 ? 4.118 1.854 9.836 1.00 97.62 82 LEU A N 1
ATOM 679 C CA . LEU A 1 82 ? 4.956 0.659 9.723 1.00 97.62 82 LEU A CA 1
ATOM 680 C C . LEU A 1 82 ? 4.703 -0.067 8.401 1.00 97.62 82 LEU A C 1
ATOM 682 O O . LEU A 1 82 ? 5.660 -0.423 7.723 1.00 97.62 82 LEU A O 1
ATOM 686 N N . THR A 1 83 ? 3.440 -0.208 7.990 1.00 97.56 83 THR A N 1
ATOM 687 C CA . THR A 1 83 ? 3.084 -0.811 6.698 1.00 97.56 83 THR A CA 1
ATOM 688 C C . THR A 1 83 ? 3.660 -0.023 5.522 1.00 97.56 83 THR A C 1
ATOM 690 O O . THR A 1 83 ? 4.169 -0.613 4.573 1.00 97.56 83 THR A O 1
ATOM 693 N N . LEU A 1 84 ? 3.630 1.315 5.571 1.00 98.38 84 LEU A N 1
ATOM 694 C CA . LEU A 1 84 ? 4.254 2.142 4.534 1.00 98.38 84 LEU A CA 1
ATOM 695 C C . LEU A 1 84 ? 5.771 1.933 4.478 1.00 98.38 84 LEU A C 1
ATOM 697 O O . LEU A 1 84 ? 6.315 1.743 3.392 1.00 98.38 84 LEU A O 1
ATOM 701 N N . ILE A 1 85 ? 6.443 1.951 5.632 1.00 98.38 85 ILE A N 1
ATOM 702 C CA . ILE A 1 85 ? 7.890 1.718 5.721 1.00 98.38 85 ILE A CA 1
ATOM 703 C C . ILE A 1 85 ? 8.247 0.350 5.136 1.00 98.38 85 ILE A C 1
ATOM 705 O O . ILE A 1 85 ? 9.176 0.263 4.336 1.00 98.38 85 ILE A O 1
ATOM 709 N N . ASP A 1 86 ? 7.494 -0.692 5.485 1.00 97.19 86 ASP A N 1
ATOM 710 C CA . ASP A 1 86 ? 7.751 -2.055 5.027 1.00 97.19 86 ASP A CA 1
ATOM 711 C C . ASP A 1 86 ? 7.595 -2.195 3.504 1.00 97.19 86 ASP A C 1
ATOM 713 O O . ASP A 1 86 ? 8.471 -2.729 2.823 1.00 97.19 86 ASP A O 1
ATOM 717 N N . ILE A 1 87 ? 6.535 -1.611 2.936 1.00 97.88 87 ILE A N 1
ATOM 718 C CA . ILE A 1 87 ? 6.317 -1.576 1.484 1.00 97.88 87 ILE A CA 1
ATOM 719 C C . ILE A 1 87 ? 7.449 -0.840 0.759 1.00 97.88 87 ILE A C 1
ATOM 721 O O . ILE A 1 87 ? 7.948 -1.319 -0.261 1.00 97.88 87 ILE A O 1
ATOM 725 N N . LEU A 1 88 ? 7.879 0.314 1.274 1.00 98.00 88 LEU A N 1
ATOM 726 C CA . LEU A 1 88 ? 8.980 1.067 0.674 1.00 98.00 88 LEU A CA 1
ATOM 727 C C . LEU A 1 88 ? 10.307 0.308 0.784 1.00 98.00 88 LEU A C 1
ATOM 729 O O . LEU A 1 88 ? 11.075 0.300 -0.175 1.00 98.00 88 LEU A O 1
ATOM 733 N N . ALA A 1 89 ? 10.558 -0.368 1.905 1.00 97.44 89 ALA A N 1
ATOM 734 C CA . ALA A 1 89 ? 11.740 -1.203 2.086 1.00 97.44 89 ALA A CA 1
ATOM 735 C C . ALA A 1 89 ? 11.769 -2.363 1.078 1.00 97.44 89 ALA A C 1
ATOM 737 O O . ALA A 1 89 ? 12.776 -2.550 0.395 1.00 97.44 89 ALA A O 1
ATOM 738 N N . HIS A 1 90 ? 10.654 -3.081 0.907 1.00 96.56 90 HIS A N 1
ATOM 739 C CA . HIS A 1 90 ? 10.538 -4.157 -0.082 1.00 96.56 90 HIS A CA 1
ATOM 740 C C . HIS A 1 90 ? 10.772 -3.651 -1.510 1.00 96.56 90 HIS A C 1
ATOM 742 O O . HIS A 1 90 ? 11.510 -4.267 -2.279 1.00 96.56 90 HIS A O 1
ATOM 748 N N . LEU A 1 91 ? 10.192 -2.502 -1.864 1.00 96.81 91 LEU A N 1
ATOM 749 C CA . LEU A 1 91 ? 10.388 -1.903 -3.182 1.00 96.81 91 LEU A CA 1
ATOM 750 C C . LEU A 1 91 ? 11.855 -1.509 -3.415 1.00 96.81 91 LEU A C 1
ATOM 752 O O . LEU A 1 91 ? 12.407 -1.793 -4.479 1.00 96.81 91 LEU A O 1
ATOM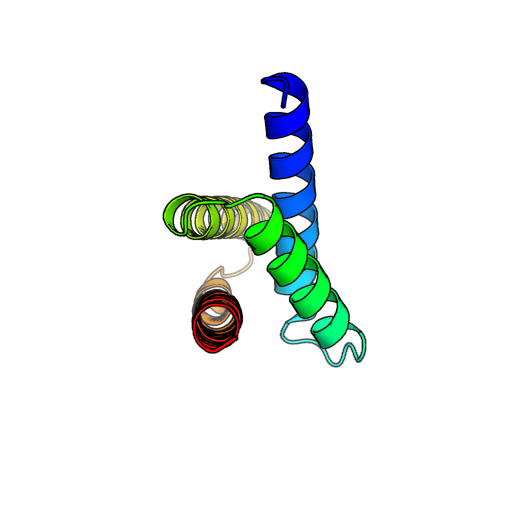 756 N N . CYS A 1 92 ? 12.502 -0.894 -2.421 1.00 95.31 92 CYS A N 1
ATOM 757 C CA . CYS A 1 92 ? 13.924 -0.556 -2.469 1.00 95.31 92 CYS A CA 1
ATOM 758 C C . CYS A 1 92 ? 14.796 -1.797 -2.691 1.00 95.31 92 CYS A C 1
ATOM 760 O O . CYS A 1 92 ? 15.707 -1.764 -3.518 1.00 95.31 92 CYS A O 1
ATOM 762 N N . GLU A 1 93 ? 14.499 -2.901 -2.007 1.00 95.00 93 GLU A N 1
ATOM 763 C CA . GLU A 1 93 ? 15.223 -4.162 -2.172 1.00 95.00 93 GLU A CA 1
ATOM 764 C C . GLU A 1 93 ? 15.052 -4.767 -3.571 1.00 95.00 93 GLU A C 1
ATOM 766 O O . GLU A 1 93 ? 16.026 -5.263 -4.152 1.00 95.00 93 GLU A O 1
ATOM 771 N N . VAL A 1 94 ? 13.857 -4.663 -4.161 1.00 95.06 94 VAL A N 1
ATOM 772 C CA . VAL A 1 94 ? 13.616 -5.071 -5.553 1.00 95.06 94 VAL A CA 1
ATOM 773 C C . VAL A 1 94 ? 14.433 -4.215 -6.523 1.00 95.06 94 VAL A C 1
ATOM 775 O O . VAL A 1 94 ? 15.149 -4.770 -7.361 1.00 95.06 94 VAL A O 1
ATOM 778 N N . TYR A 1 95 ? 14.422 -2.885 -6.377 1.00 93.81 95 TYR A N 1
ATOM 779 C CA . TYR A 1 95 ? 15.257 -2.001 -7.199 1.00 93.81 95 TYR A CA 1
ATOM 780 C C . TYR A 1 95 ? 16.751 -2.318 -7.043 1.00 93.81 95 TYR A C 1
ATOM 782 O O . TYR A 1 95 ? 17.448 -2.502 -8.043 1.00 93.81 95 TYR A O 1
ATOM 790 N N . ARG A 1 96 ? 17.245 -2.467 -5.809 1.00 94.06 96 ARG A N 1
ATOM 791 C CA . ARG A 1 96 ? 18.650 -2.794 -5.509 1.00 94.06 96 ARG A CA 1
ATOM 792 C C . ARG A 1 96 ? 19.085 -4.109 -6.161 1.00 94.06 96 ARG A C 1
ATOM 794 O O . ARG A 1 96 ? 20.168 -4.191 -6.745 1.00 94.06 96 ARG A O 1
ATOM 801 N N . SER A 1 97 ? 18.221 -5.119 -6.102 1.00 91.62 97 SER A N 1
ATOM 802 C CA . SER A 1 97 ? 18.470 -6.441 -6.686 1.00 91.62 97 SER A CA 1
ATOM 803 C C . SER A 1 97 ? 18.397 -6.440 -8.213 1.00 91.62 97 SER A C 1
ATOM 805 O O . SER A 1 97 ? 19.051 -7.261 -8.851 1.00 91.62 97 SER A O 1
ATOM 807 N N . SER A 1 98 ? 17.627 -5.522 -8.805 1.00 89.31 98 SER A N 1
ATOM 808 C CA . SER A 1 98 ? 17.505 -5.382 -10.260 1.00 89.31 98 SER A CA 1
ATOM 809 C C . SER A 1 98 ? 18.726 -4.733 -10.919 1.00 89.31 98 SER A C 1
ATOM 811 O O . SER A 1 98 ? 19.031 -5.057 -12.056 1.00 89.31 98 SER A O 1
ATOM 813 N N . ILE A 1 99 ? 19.445 -3.861 -10.199 1.00 79.69 99 ILE A N 1
ATOM 814 C CA . ILE A 1 99 ? 20.661 -3.180 -10.688 1.00 79.69 99 ILE A CA 1
ATOM 815 C C . ILE A 1 99 ? 21.890 -4.098 -10.610 1.00 79.69 99 ILE A C 1
ATOM 817 O O . ILE A 1 99 ? 22.851 -3.931 -11.353 1.00 79.69 99 ILE A O 1
ATOM 821 N N . SER A 1 100 ? 21.871 -5.063 -9.688 1.00 66.69 100 SER A N 1
ATOM 822 C CA . SER A 1 100 ? 22.981 -6.001 -9.462 1.00 66.69 100 SER A CA 1
ATOM 823 C C . SER A 1 100 ? 22.959 -7.227 -10.392 1.00 66.69 100 SER A C 1
ATOM 825 O O . SER A 1 100 ? 23.779 -8.126 -10.215 1.00 66.69 100 SER A O 1
ATOM 827 N N . LYS A 1 101 ? 22.018 -7.294 -11.340 1.00 52.03 101 LYS A N 1
ATOM 828 C CA . LYS A 1 101 ? 21.885 -8.350 -12.355 1.00 52.03 101 LYS A CA 1
ATOM 829 C C . LYS A 1 101 ? 22.151 -7.781 -13.739 1.00 52.03 101 LYS A C 1
ATOM 831 O O . LYS A 1 101 ? 22.744 -8.530 -14.544 1.00 52.03 101 LYS A O 1
#